Protein AF-A0A8J9SXN9-F1 (afdb_monomer_lite)

pLDDT: mean 87.2, std 10.32, range [46.62, 97.38]

InterPro domains:
  IPR000340 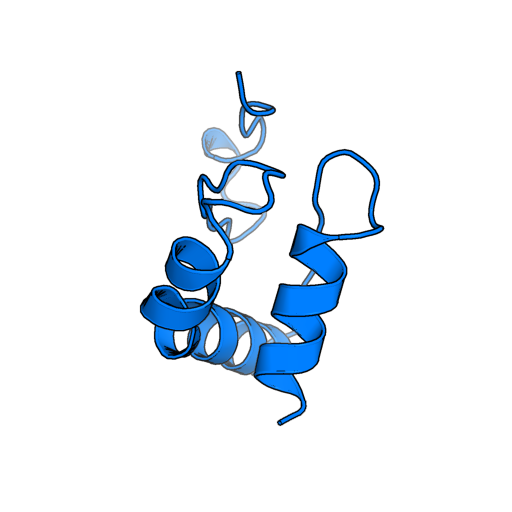Dual specificity phosphatase, catalytic domain [PF00782] (7-70)
  IPR000387 Tyrosine-specific protein phosphatases domain [PS50056] (28-70)
  IPR016130 Protein-tyrosine phosphatase, active site [PS00383] (52-62)
  IPR029021 Protein-tyrosine phosphatase-like [G3DSA:3.90.190.10] (1-70)
  IPR029021 Protein-tyrosine phosphatase-like [SSF52799] (12-70)

Sequence (70 aa):
AGVPNFFESSGRFVYKRIAVLDAPTSVSDLAERSDEIVGFIAKGLHHGSVLVHCQRGVSRST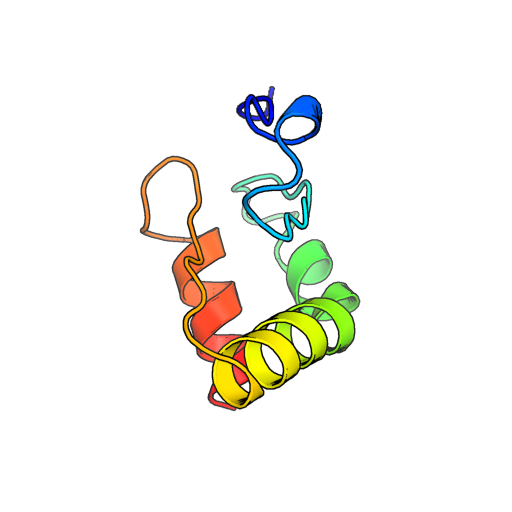TAVLLYLM

Foldseek 3Di:
DFDDDPCPVVVPDDDDDQDFDPDPVRPVSLVVCLCVLLVVQVVCVVVDHDDQDGPVRPPSSVVSVVSNVD

Structure (mmCIF, N/CA/C/O backbone):
data_AF-A0A8J9SXN9-F1
#
_entry.id   AF-A0A8J9SXN9-F1
#
loop_
_atom_site.group_PDB
_atom_site.id
_atom_site.type_symbol
_atom_site.label_atom_id
_atom_site.label_alt_id
_atom_site.label_comp_id
_atom_site.label_asym_id
_atom_site.label_entity_id
_atom_site.label_seq_id
_atom_site.pdbx_PDB_ins_code
_atom_site.Cartn_x
_atom_site.Cartn_y
_atom_site.Cartn_z
_atom_site.occupancy
_atom_site.B_iso_or_equiv
_atom_site.auth_seq_id
_atom_site.auth_comp_id
_atom_site.auth_asym_id
_atom_site.auth_atom_id
_atom_site.pdbx_PDB_model_num
ATOM 1 N N . ALA A 1 1 ? 4.684 7.189 -15.468 1.00 46.62 1 ALA A N 1
ATOM 2 C CA . ALA A 1 1 ? 3.343 7.680 -15.084 1.00 46.62 1 ALA A CA 1
ATOM 3 C C . ALA A 1 1 ? 2.721 6.697 -14.093 1.00 46.62 1 ALA A C 1
ATOM 5 O O . ALA A 1 1 ? 2.767 5.501 -14.350 1.00 46.62 1 ALA A O 1
ATOM 6 N N . GLY A 1 2 ? 2.251 7.166 -12.933 1.00 61.69 2 GLY A N 1
ATOM 7 C CA . GLY A 1 2 ? 1.564 6.330 -11.936 1.00 61.69 2 GLY A CA 1
ATOM 8 C C . GLY A 1 2 ? 0.047 6.409 -12.105 1.00 61.69 2 GLY A C 1
ATOM 9 O O . GLY A 1 2 ? -0.439 7.393 -12.656 1.00 61.69 2 GLY A O 1
ATOM 10 N N . VAL A 1 3 ? -0.693 5.402 -11.632 1.00 64.50 3 VAL A N 1
ATOM 11 C CA . VAL A 1 3 ? -2.162 5.483 -11.598 1.00 64.50 3 VAL A CA 1
ATOM 12 C C . VAL A 1 3 ? -2.577 6.575 -10.606 1.00 64.50 3 VAL A C 1
ATOM 14 O O . VAL A 1 3 ? -2.116 6.548 -9.460 1.00 64.50 3 VAL A O 1
ATOM 17 N N . PRO A 1 4 ? -3.373 7.568 -11.040 1.00 68.69 4 PRO A N 1
ATOM 18 C CA . PRO A 1 4 ? -3.859 8.621 -10.164 1.00 68.69 4 PRO A CA 1
ATOM 19 C C . PRO A 1 4 ? -4.847 8.055 -9.141 1.00 68.69 4 PRO A C 1
ATOM 21 O O . PRO A 1 4 ? -5.543 7.073 -9.396 1.00 68.69 4 PRO A O 1
ATOM 24 N N . ASN A 1 5 ? -4.889 8.677 -7.966 1.00 73.50 5 ASN A N 1
ATOM 25 C CA . ASN A 1 5 ? -5.838 8.314 -6.929 1.00 73.50 5 ASN A CA 1
ATOM 26 C C . ASN A 1 5 ? -7.171 9.027 -7.180 1.00 73.50 5 ASN A C 1
ATOM 28 O O . ASN A 1 5 ? -7.257 10.245 -7.061 1.00 73.50 5 ASN A O 1
ATOM 32 N N . PHE A 1 6 ? -8.212 8.267 -7.508 1.00 72.31 6 PHE A N 1
ATOM 33 C CA . PHE A 1 6 ? -9.548 8.806 -7.775 1.00 72.31 6 PHE A CA 1
ATOM 34 C C . PHE A 1 6 ? -10.412 8.970 -6.514 1.00 72.31 6 PHE A C 1
ATOM 36 O O . PHE A 1 6 ? -11.535 9.457 -6.609 1.00 72.31 6 PHE A O 1
ATOM 43 N N . PHE A 1 7 ? -9.918 8.571 -5.337 1.00 77.56 7 PHE A N 1
ATOM 44 C CA . PHE A 1 7 ? -10.720 8.496 -4.111 1.00 77.56 7 PHE A CA 1
ATOM 45 C C . PHE A 1 7 ? -10.382 9.561 -3.059 1.00 77.56 7 PHE A C 1
ATOM 47 O O . PHE A 1 7 ? -11.056 9.595 -2.027 1.00 77.56 7 PHE A O 1
ATOM 54 N N . GLU A 1 8 ? -9.406 10.446 -3.315 1.00 72.44 8 GLU A N 1
ATOM 55 C CA . GLU A 1 8 ? -8.948 11.487 -2.365 1.00 72.44 8 GLU A CA 1
ATOM 56 C C . GLU A 1 8 ? -10.086 12.380 -1.876 1.00 72.44 8 GLU A C 1
ATOM 58 O O . GL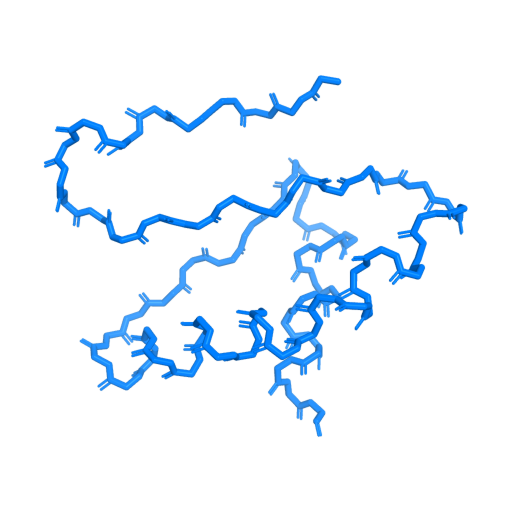U A 1 8 ? -10.167 12.695 -0.693 1.00 72.44 8 GLU A O 1
ATOM 63 N N . SER A 1 9 ? -11.003 12.736 -2.774 1.00 76.94 9 SER A N 1
ATOM 64 C CA . SER A 1 9 ? -12.116 13.645 -2.493 1.00 76.94 9 SER A CA 1
ATOM 65 C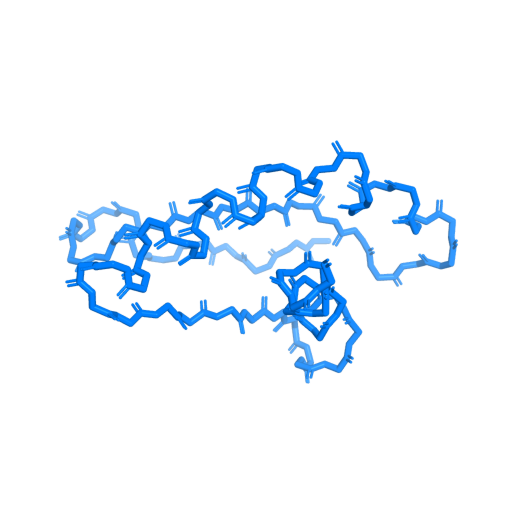 C . SER A 1 9 ? -13.289 12.994 -1.762 1.00 76.94 9 SER A C 1
ATOM 67 O O . SER A 1 9 ? -14.133 13.699 -1.218 1.00 76.94 9 SER A O 1
ATOM 69 N N . SER A 1 10 ? -13.371 11.660 -1.740 1.00 81.75 10 SER A N 1
ATOM 70 C CA . SER A 1 10 ? -14.530 10.964 -1.170 1.00 81.75 10 SER A CA 1
ATOM 71 C C . SER A 1 10 ? -14.510 10.904 0.359 1.00 81.75 10 SER A C 1
ATOM 73 O O . SER A 1 10 ? -15.554 10.686 0.966 1.00 81.75 10 SER A O 1
ATOM 75 N N . GLY A 1 11 ? -13.328 11.008 0.983 1.00 81.06 11 GLY A N 1
ATOM 76 C CA . GLY A 1 11 ? -13.132 10.822 2.428 1.00 81.06 11 GLY A CA 1
ATOM 77 C C . GLY A 1 11 ? -13.460 9.416 2.958 1.00 81.06 11 GLY A C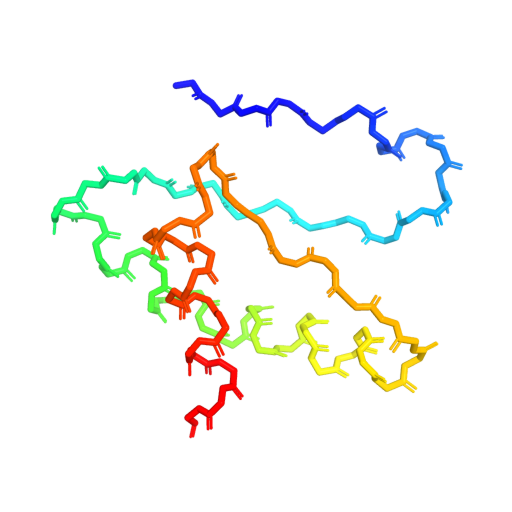 1
ATOM 78 O O . GLY A 1 11 ? -13.278 9.149 4.141 1.00 81.06 11 GLY A O 1
ATOM 79 N N . ARG A 1 12 ? -13.924 8.497 2.098 1.00 86.81 12 ARG A N 1
ATOM 80 C CA . ARG A 1 12 ? -14.366 7.143 2.478 1.00 86.81 12 ARG A CA 1
ATOM 81 C C . ARG A 1 12 ? -13.215 6.197 2.792 1.00 86.81 12 ARG A C 1
ATOM 83 O O . ARG A 1 12 ? -13.416 5.200 3.476 1.00 86.81 12 ARG A O 1
ATOM 90 N N . PHE A 1 13 ? -12.034 6.495 2.263 1.00 88.12 13 PHE A N 1
ATOM 91 C CA . PHE A 1 13 ? -10.836 5.692 2.438 1.00 88.12 13 PHE A CA 1
ATOM 92 C C . PHE A 1 13 ? -9.692 6.590 2.878 1.00 88.12 13 PHE A C 1
ATOM 94 O O . PHE A 1 13 ? -9.466 7.653 2.298 1.00 88.12 13 PHE A O 1
ATOM 101 N N . VAL A 1 14 ? -8.931 6.131 3.868 1.00 90.12 14 VAL A N 1
ATOM 102 C CA . VAL A 1 14 ? -7.620 6.711 4.142 1.00 90.12 14 VAL A CA 1
ATOM 103 C C . VAL A 1 14 ? -6.680 6.180 3.070 1.00 90.12 14 VAL A C 1
ATOM 105 O O . VAL A 1 14 ? -6.428 4.979 3.002 1.00 90.12 14 VAL A O 1
ATOM 108 N N . TYR A 1 15 ? -6.189 7.067 2.212 1.00 89.75 15 TYR A N 1
ATOM 109 C CA . TYR A 1 15 ? -5.314 6.688 1.113 1.00 89.75 15 TYR A CA 1
ATOM 110 C C . TYR A 1 15 ? -3.902 7.204 1.336 1.00 89.75 15 TYR A C 1
ATOM 112 O O . TYR A 1 15 ? -3.697 8.328 1.794 1.00 89.75 15 TYR A O 1
ATOM 120 N N . LYS A 1 16 ? -2.921 6.392 0.944 1.00 90.50 16 LYS A N 1
ATOM 121 C CA . LYS A 1 16 ? -1.518 6.773 0.965 1.00 90.50 16 LYS A CA 1
ATOM 122 C C . LYS A 1 16 ? -0.827 6.379 -0.330 1.00 90.50 16 LYS A C 1
ATOM 124 O O . LYS A 1 16 ? -0.845 5.218 -0.726 1.00 90.50 16 LYS A O 1
ATOM 129 N N . ARG A 1 17 ? -0.208 7.361 -0.991 1.00 89.06 17 ARG A N 1
ATOM 130 C CA . ARG A 1 17 ? 0.529 7.155 -2.240 1.00 89.06 17 ARG A CA 1
ATOM 131 C C . ARG A 1 17 ? 2.028 7.113 -1.977 1.00 89.06 17 ARG A C 1
ATOM 133 O O . ARG A 1 17 ? 2.596 8.109 -1.546 1.00 89.06 17 ARG A O 1
ATOM 140 N N . ILE A 1 18 ? 2.670 6.010 -2.353 1.00 89.56 18 ILE A N 1
ATOM 141 C CA . ILE A 1 18 ? 4.133 5.906 -2.408 1.00 89.56 18 ILE A CA 1
ATOM 142 C C . ILE A 1 18 ? 4.521 5.710 -3.872 1.00 89.56 18 ILE A C 1
ATOM 144 O O . ILE A 1 18 ? 4.241 4.681 -4.487 1.00 89.56 18 ILE A O 1
ATOM 148 N N . ALA A 1 19 ? 5.065 6.764 -4.477 1.00 86.81 19 ALA A N 1
ATOM 149 C CA . ALA A 1 19 ? 5.351 6.803 -5.904 1.00 86.81 19 ALA A CA 1
ATOM 150 C C . ALA A 1 19 ? 6.730 6.194 -6.198 1.00 86.81 19 ALA A C 1
ATOM 152 O O . ALA A 1 19 ? 7.711 6.921 -6.276 1.00 86.81 19 ALA A O 1
ATOM 153 N N . VAL A 1 20 ? 6.779 4.871 -6.387 1.00 86.44 20 VAL A N 1
ATOM 154 C CA . VAL A 1 20 ? 8.010 4.138 -6.736 1.00 86.44 20 VAL A CA 1
ATOM 155 C C . VAL A 1 20 ? 7.893 3.496 -8.118 1.00 86.44 20 VAL A C 1
ATOM 157 O O . VAL A 1 20 ? 6.855 2.914 -8.482 1.00 86.44 20 VAL A O 1
ATOM 160 N N . LEU A 1 21 ? 8.962 3.622 -8.906 1.00 86.38 21 LEU A N 1
ATOM 161 C CA . LEU A 1 21 ? 9.080 2.978 -10.209 1.00 86.38 21 LEU A CA 1
ATOM 162 C C . LEU A 1 21 ? 9.335 1.473 -10.037 1.00 86.38 21 LEU A C 1
ATOM 164 O O . LEU A 1 21 ? 9.930 1.029 -9.066 1.00 86.38 21 LEU A O 1
ATOM 168 N N . ASP A 1 22 ? 8.852 0.668 -10.978 1.00 87.44 22 ASP A N 1
ATOM 169 C CA . ASP A 1 22 ? 9.156 -0.767 -11.009 1.00 87.44 22 ASP A CA 1
ATOM 170 C C . ASP A 1 22 ? 10.443 -0.987 -11.810 1.00 87.44 22 ASP A C 1
ATOM 172 O O . ASP A 1 22 ? 10.396 -1.376 -12.976 1.00 87.44 22 ASP A O 1
ATOM 176 N N . ALA A 1 23 ? 11.585 -0.617 -11.233 1.00 84.56 23 ALA A N 1
ATOM 177 C CA . ALA A 1 23 ? 12.883 -0.747 -11.878 1.00 84.56 23 ALA A CA 1
ATOM 178 C C . ALA A 1 23 ? 13.918 -1.351 -10.914 1.00 84.56 23 ALA A C 1
ATOM 180 O O . ALA A 1 23 ? 13.862 -1.098 -9.711 1.00 84.56 23 ALA A O 1
ATOM 181 N N . PRO A 1 24 ? 14.910 -2.107 -11.417 1.00 77.69 24 PRO A N 1
ATOM 182 C CA . PRO A 1 24 ? 15.979 -2.656 -10.578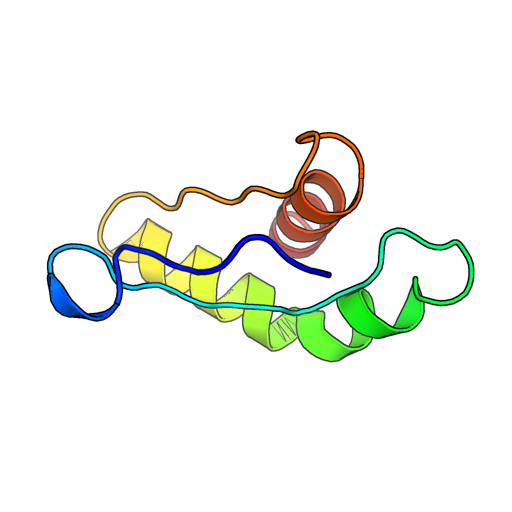 1.00 77.69 24 PRO A CA 1
ATOM 183 C C . PRO A 1 24 ? 16.800 -1.580 -9.853 1.00 77.69 24 PRO A C 1
ATOM 185 O O . PRO A 1 24 ? 17.361 -1.831 -8.795 1.00 77.69 24 PRO A O 1
ATOM 188 N N . THR A 1 25 ? 16.862 -0.370 -10.410 1.00 73.31 25 THR A N 1
ATOM 189 C CA . THR A 1 25 ? 17.579 0.773 -9.832 1.00 73.31 25 THR A CA 1
ATOM 190 C C . THR A 1 25 ? 16.825 1.461 -8.694 1.00 73.31 25 THR A C 1
ATOM 192 O O . THR A 1 25 ? 17.428 2.251 -7.984 1.00 73.31 25 THR A O 1
ATOM 195 N N . SER A 1 26 ? 15.529 1.183 -8.516 1.00 68.38 26 SER A N 1
ATOM 196 C CA . SER A 1 26 ? 14.656 1.829 -7.521 1.00 68.38 26 SER A CA 1
ATOM 197 C C . SER A 1 26 ? 14.305 0.906 -6.347 1.00 68.38 26 SER A C 1
ATOM 199 O O . SER A 1 26 ? 13.279 1.081 -5.692 1.00 68.38 26 SER A O 1
ATOM 201 N N . VAL A 1 27 ? 15.128 -0.117 -6.090 1.00 65.44 27 VAL A N 1
ATOM 202 C CA . VAL A 1 27 ? 14.947 -1.037 -4.950 1.00 65.44 27 VAL A CA 1
ATOM 203 C C . VAL A 1 27 ? 15.136 -0.300 -3.620 1.00 65.44 27 VAL A C 1
ATOM 205 O O . VAL A 1 27 ? 14.371 -0.525 -2.682 1.00 65.44 27 VAL A O 1
ATOM 208 N N . SER A 1 28 ? 16.102 0.620 -3.562 1.00 73.25 28 SER A N 1
ATOM 209 C CA . SER A 1 28 ? 16.383 1.455 -2.388 1.00 73.25 28 SER A CA 1
ATOM 210 C C . SER A 1 28 ? 15.186 2.329 -2.007 1.00 73.25 28 SER A C 1
ATOM 212 O O . SER A 1 28 ? 14.853 2.429 -0.832 1.00 73.25 28 SER A O 1
ATOM 214 N N . ASP A 1 29 ? 14.463 2.859 -2.997 1.00 81.88 29 ASP A N 1
ATOM 215 C CA . ASP A 1 29 ? 13.361 3.808 -2.798 1.00 81.88 29 ASP A CA 1
ATOM 216 C C . ASP A 1 29 ? 12.219 3.250 -1.935 1.00 81.88 29 ASP A C 1
ATOM 218 O O . ASP A 1 29 ? 11.522 4.005 -1.258 1.00 81.88 29 ASP A O 1
ATOM 222 N N . LEU A 1 30 ? 11.975 1.933 -1.977 1.00 83.56 30 LEU A N 1
ATOM 223 C CA . LEU A 1 30 ? 10.926 1.304 -1.170 1.00 83.56 30 LEU A CA 1
ATOM 224 C C . LEU A 1 30 ? 11.429 0.945 0.234 1.00 83.56 30 LEU A C 1
ATOM 226 O O . LEU A 1 30 ? 10.675 1.061 1.198 1.00 83.56 30 LEU A O 1
ATOM 230 N N . ALA A 1 31 ? 12.699 0.545 0.345 1.00 86.50 31 ALA A N 1
ATOM 231 C CA . ALA A 1 31 ? 13.341 0.237 1.619 1.00 86.50 31 ALA A CA 1
ATOM 232 C C . ALA A 1 31 ? 13.535 1.496 2.478 1.00 86.50 31 ALA A C 1
ATOM 234 O O . ALA A 1 31 ? 13.253 1.468 3.668 1.00 86.50 31 ALA A O 1
ATOM 235 N N . GLU A 1 32 ? 13.912 2.625 1.874 1.00 90.50 32 GLU A N 1
ATOM 236 C CA . GLU A 1 32 ? 14.021 3.928 2.551 1.00 90.50 32 GLU A CA 1
ATOM 237 C C . GLU A 1 32 ? 12.681 4.432 3.112 1.00 90.50 32 GLU A C 1
ATOM 239 O O . GLU A 1 32 ? 12.639 5.308 3.973 1.00 90.50 32 GLU A O 1
ATOM 244 N N . ARG A 1 33 ? 11.567 3.887 2.617 1.00 91.88 33 ARG A N 1
ATOM 245 C CA . ARG A 1 33 ? 10.201 4.238 3.020 1.00 91.88 33 ARG A CA 1
ATOM 246 C C . ARG A 1 33 ? 9.546 3.134 3.852 1.00 91.88 33 ARG A C 1
ATOM 248 O O . ARG A 1 33 ? 8.328 3.166 4.035 1.00 91.88 33 ARG A O 1
ATOM 255 N N . SER A 1 34 ? 10.326 2.173 4.349 1.00 92.44 34 SER A N 1
ATOM 256 C CA . SER A 1 34 ? 9.841 1.021 5.116 1.00 92.44 34 SER A CA 1
ATOM 257 C C . SER A 1 34 ? 8.994 1.447 6.313 1.00 92.44 34 SER A C 1
ATOM 259 O O . SER A 1 34 ? 7.832 1.063 6.381 1.00 92.44 34 SER A O 1
ATOM 261 N N . ASP A 1 35 ? 9.502 2.317 7.186 1.00 95.12 35 ASP A N 1
ATOM 262 C CA . ASP A 1 35 ? 8.787 2.776 8.387 1.00 95.12 35 ASP A CA 1
ATOM 263 C C . ASP A 1 35 ? 7.422 3.386 8.051 1.00 95.12 35 ASP A C 1
ATOM 265 O O . ASP A 1 35 ? 6.421 3.190 8.744 1.00 95.12 35 ASP A O 1
ATOM 269 N N . GLU A 1 36 ? 7.357 4.108 6.935 1.00 95.44 36 GLU A N 1
ATOM 270 C CA . GLU A 1 36 ? 6.136 4.738 6.467 1.00 95.44 36 GLU A CA 1
ATOM 271 C C . GLU A 1 36 ? 5.110 3.721 5.947 1.00 95.44 36 GLU A C 1
ATOM 273 O O . GLU A 1 36 ? 3.907 3.881 6.190 1.00 95.44 36 GLU A O 1
ATOM 278 N N . ILE A 1 37 ? 5.581 2.692 5.238 1.00 95.31 37 ILE A N 1
ATOM 279 C CA . ILE A 1 37 ? 4.774 1.568 4.747 1.00 95.31 37 ILE A CA 1
ATOM 280 C C . ILE A 1 37 ? 4.242 0.764 5.933 1.00 95.31 37 ILE A C 1
ATOM 282 O O . ILE A 1 37 ? 3.028 0.589 6.065 1.00 95.31 37 ILE A O 1
ATOM 286 N N . VAL A 1 38 ? 5.144 0.322 6.809 1.00 96.88 38 VAL A N 1
ATOM 287 C CA . VAL A 1 38 ? 4.843 -0.506 7.980 1.00 96.88 38 VAL A CA 1
ATOM 288 C C . VAL A 1 38 ? 3.878 0.227 8.900 1.00 96.88 38 VAL A C 1
ATOM 290 O O . VAL A 1 38 ? 2.841 -0.325 9.265 1.00 96.88 38 VAL A O 1
ATOM 293 N N . GLY A 1 39 ? 4.145 1.499 9.204 1.00 97.19 39 GLY A N 1
ATOM 294 C CA . GLY A 1 39 ? 3.283 2.311 10.059 1.00 97.19 39 GLY A CA 1
ATOM 295 C C . GLY A 1 39 ? 1.877 2.502 9.486 1.00 97.19 39 GLY A C 1
ATOM 296 O O . GLY A 1 39 ? 0.892 2.456 10.226 1.00 97.19 39 GLY A O 1
ATOM 297 N N . PHE A 1 40 ? 1.753 2.674 8.166 1.00 96.56 40 PHE A N 1
ATOM 298 C CA . PHE A 1 40 ? 0.446 2.782 7.519 1.00 96.56 40 PHE A CA 1
ATOM 299 C C . PHE A 1 40 ? -0.340 1.468 7.585 1.00 96.56 40 PHE A C 1
ATOM 301 O O . PHE A 1 40 ? -1.515 1.481 7.959 1.00 96.56 40 PHE A O 1
ATOM 308 N N . ILE A 1 41 ? 0.309 0.342 7.266 1.00 97.31 41 ILE A N 1
ATOM 309 C CA . ILE A 1 41 ? -0.320 -0.983 7.299 1.00 97.31 41 ILE A CA 1
ATOM 310 C C . ILE A 1 41 ? -0.726 -1.341 8.734 1.00 97.31 41 ILE A C 1
ATOM 312 O O . ILE A 1 41 ? -1.886 -1.678 8.965 1.00 97.31 41 ILE A O 1
ATOM 316 N N . ALA A 1 42 ? 0.173 -1.179 9.709 1.00 97.38 42 ALA A N 1
ATOM 317 C CA . ALA A 1 42 ? -0.097 -1.461 11.118 1.00 97.38 42 ALA A CA 1
ATOM 318 C C . ALA A 1 42 ? -1.281 -0.641 11.652 1.00 97.38 42 ALA A C 1
ATOM 320 O O . ALA A 1 42 ? -2.210 -1.190 12.248 1.00 97.38 42 ALA A O 1
ATOM 321 N N . LYS A 1 43 ? -1.297 0.674 11.391 1.00 96.88 43 LYS A N 1
ATOM 322 C CA . LYS A 1 43 ? -2.393 1.551 11.822 1.00 96.88 43 LYS A CA 1
ATOM 323 C C . LYS A 1 43 ? -3.723 1.162 11.181 1.00 96.88 43 LYS A C 1
ATOM 325 O O . LYS A 1 43 ? -4.748 1.167 11.863 1.00 96.88 43 LYS A O 1
ATOM 330 N N . GLY A 1 44 ? -3.717 0.857 9.885 1.00 96.00 44 GLY A N 1
ATOM 331 C CA . GLY A 1 44 ? -4.927 0.476 9.166 1.00 96.00 44 GLY A CA 1
ATOM 332 C C . GLY A 1 44 ? -5.478 -0.878 9.615 1.00 96.00 44 GLY A C 1
ATOM 333 O O . GLY A 1 44 ? -6.683 -0.993 9.813 1.00 96.00 44 GLY A O 1
ATOM 334 N N . LEU A 1 45 ? -4.611 -1.864 9.869 1.00 96.62 45 LEU A N 1
ATOM 335 C CA . LEU A 1 45 ? -5.009 -3.172 10.400 1.00 96.62 45 LEU A CA 1
ATOM 336 C C . LEU A 1 45 ? -5.518 -3.094 11.843 1.00 96.62 45 LEU A C 1
ATOM 338 O O . LEU A 1 45 ? -6.441 -3.817 12.198 1.00 96.62 45 LEU A O 1
ATOM 342 N N . HIS A 1 46 ? -4.996 -2.173 12.658 1.00 96.38 46 HIS A N 1
ATOM 343 C CA . HIS A 1 46 ? -5.530 -1.934 14.002 1.00 96.38 46 HIS A CA 1
ATOM 344 C C . HIS A 1 46 ? -6.992 -1.444 13.985 1.00 96.38 46 HIS A C 1
ATOM 346 O O . HIS A 1 46 ? -7.743 -1.708 14.918 1.00 96.38 46 HIS A O 1
ATOM 352 N N . HIS A 1 47 ? -7.411 -0.719 12.941 1.00 93.19 47 HIS A N 1
ATOM 353 C CA . HIS A 1 47 ? -8.751 -0.116 12.858 1.00 93.19 47 HIS A CA 1
ATOM 354 C C . HIS A 1 47 ? -9.671 -0.805 11.837 1.00 93.19 47 HIS A C 1
ATOM 356 O O . HIS A 1 47 ? -10.832 -0.419 11.709 1.00 93.19 47 HIS A O 1
ATOM 362 N N . GLY A 1 48 ? -9.176 -1.795 11.091 1.00 94.69 48 GLY A N 1
ATOM 363 C CA . GLY A 1 48 ? -9.924 -2.426 10.011 1.00 94.69 48 GLY A CA 1
ATOM 364 C C . GLY A 1 48 ? -9.036 -3.200 9.041 1.00 94.69 48 GLY A C 1
ATOM 365 O O . GLY A 1 48 ? -8.351 -4.146 9.416 1.00 94.69 48 GLY A O 1
ATOM 366 N N . SER A 1 49 ? -9.096 -2.843 7.759 1.00 95.19 49 SER A N 1
ATOM 367 C CA . SER A 1 49 ? -8.405 -3.563 6.685 1.00 95.19 49 SER A CA 1
ATOM 368 C C . SER A 1 49 ? -7.654 -2.606 5.769 1.00 95.19 49 SER A C 1
ATOM 370 O O . SER A 1 49 ? -8.072 -1.467 5.561 1.00 95.19 49 SER A O 1
ATOM 372 N N . VAL A 1 50 ? -6.549 -3.088 5.198 1.00 96.25 50 VAL A N 1
ATOM 373 C CA . VAL A 1 50 ? -5.686 -2.310 4.303 1.00 96.25 50 VAL A CA 1
ATOM 374 C C . VAL A 1 50 ? -5.569 -3.020 2.964 1.00 96.25 50 VAL A C 1
ATOM 376 O O . VAL A 1 50 ? -5.219 -4.195 2.905 1.00 96.25 50 VAL A O 1
ATOM 379 N N . LEU A 1 51 ? -5.827 -2.285 1.882 1.00 94.75 51 LEU A N 1
ATOM 380 C CA . LEU A 1 51 ? -5.552 -2.735 0.522 1.00 94.75 51 LEU A CA 1
ATOM 381 C C . LEU A 1 51 ? -4.205 -2.168 0.067 1.00 94.75 51 LEU A C 1
ATOM 383 O O . LEU A 1 51 ? -4.090 -0.978 -0.220 1.00 94.75 51 LEU A O 1
ATOM 387 N N . VAL A 1 52 ? -3.197 -3.032 -0.036 1.00 94.75 52 VAL A N 1
ATOM 388 C CA . VAL A 1 52 ? -1.897 -2.693 -0.627 1.00 94.75 52 VAL A CA 1
ATOM 389 C C . VAL A 1 52 ? -1.893 -3.160 -2.079 1.00 94.75 52 VAL A C 1
ATOM 391 O O . VAL A 1 52 ? -2.106 -4.338 -2.353 1.00 94.75 52 VAL A O 1
ATOM 394 N N . HIS A 1 53 ? -1.647 -2.253 -3.026 1.00 92.62 53 HIS A N 1
ATOM 395 C CA . HIS A 1 53 ? -1.639 -2.598 -4.447 1.00 92.62 53 HIS A CA 1
ATOM 396 C C . HIS A 1 53 ? -0.542 -1.864 -5.227 1.00 92.62 53 HIS A C 1
ATOM 398 O O . HIS A 1 53 ? 0.012 -0.856 -4.796 1.00 92.62 53 HIS A O 1
ATOM 404 N N . CYS A 1 54 ? -0.220 -2.392 -6.406 1.00 90.12 54 CYS A N 1
ATOM 405 C CA . CYS A 1 54 ? 0.580 -1.709 -7.420 1.00 90.12 54 CYS A CA 1
ATOM 406 C C . CYS A 1 54 ? -0.071 -1.926 -8.795 1.00 90.12 54 CYS A C 1
ATOM 408 O O . CYS A 1 54 ? -1.209 -2.382 -8.864 1.00 90.12 54 CYS A O 1
ATOM 410 N N . GLN A 1 55 ? 0.618 -1.598 -9.893 1.00 87.75 55 GLN A N 1
ATOM 411 C CA . GLN A 1 55 ? 0.043 -1.744 -11.241 1.00 87.75 55 GLN A CA 1
ATOM 412 C C . GLN A 1 55 ? -0.338 -3.188 -11.585 1.00 87.75 55 GLN A C 1
ATOM 414 O O . GLN A 1 55 ? -1.386 -3.419 -12.170 1.00 87.75 55 GLN A O 1
ATOM 419 N N . ARG A 1 56 ? 0.531 -4.148 -11.246 1.00 89.62 56 ARG A N 1
ATOM 420 C CA . ARG A 1 56 ? 0.358 -5.568 -11.599 1.00 89.62 56 ARG A CA 1
ATOM 421 C C . ARG A 1 56 ? 0.111 -6.481 -10.400 1.00 89.62 56 ARG A C 1
ATOM 423 O O . ARG A 1 56 ? -0.199 -7.643 -10.600 1.00 89.62 56 ARG A O 1
ATOM 430 N N . GLY A 1 57 ? 0.291 -5.986 -9.176 1.00 89.31 57 GLY A N 1
ATOM 431 C CA . GLY A 1 57 ? 0.171 -6.803 -7.965 1.00 89.31 57 GLY A CA 1
ATOM 432 C C . GLY A 1 57 ? 1.308 -7.814 -7.748 1.00 89.31 57 GLY A C 1
ATOM 433 O O . GLY A 1 57 ? 1.101 -8.775 -7.026 1.00 89.31 57 GLY A O 1
ATOM 434 N N . VAL A 1 58 ? 2.478 -7.636 -8.381 1.00 90.06 58 VAL A N 1
ATOM 435 C CA . VAL A 1 58 ? 3.552 -8.660 -8.402 1.00 90.06 58 VAL A CA 1
ATOM 436 C C . VAL A 1 58 ? 4.818 -8.225 -7.659 1.00 90.06 58 VAL A C 1
ATOM 438 O O . VAL A 1 58 ? 5.337 -8.983 -6.851 1.00 90.06 58 VAL A O 1
ATOM 441 N N . SER A 1 59 ? 5.313 -7.015 -7.932 1.00 90.75 59 SER A N 1
ATOM 442 C CA . SER A 1 59 ? 6.612 -6.524 -7.444 1.00 90.75 59 SER A CA 1
ATOM 443 C C . SER A 1 59 ? 6.424 -5.617 -6.218 1.00 90.75 59 SER A C 1
ATOM 445 O O . SER A 1 59 ? 6.318 -6.099 -5.095 1.00 90.75 59 SER A O 1
ATOM 447 N N . ARG A 1 60 ? 6.245 -4.306 -6.425 1.00 91.62 60 ARG A N 1
ATOM 448 C CA . ARG A 1 60 ? 6.175 -3.277 -5.364 1.00 91.62 60 ARG A CA 1
ATOM 449 C C . ARG A 1 60 ? 5.172 -3.550 -4.241 1.00 91.62 60 ARG A C 1
ATOM 451 O O . ARG A 1 60 ? 5.495 -3.338 -3.079 1.00 91.62 60 ARG A O 1
ATOM 458 N N . SER A 1 61 ? 3.954 -3.987 -4.570 1.00 93.44 61 SER A N 1
ATOM 459 C CA . SER A 1 61 ? 2.936 -4.275 -3.547 1.00 93.44 61 SER A CA 1
ATOM 460 C C . SER A 1 61 ? 3.324 -5.462 -2.678 1.00 93.44 61 SER A C 1
ATOM 462 O O . SER A 1 61 ? 3.140 -5.410 -1.470 1.00 93.44 61 SER A O 1
ATOM 464 N N . THR A 1 62 ? 3.893 -6.503 -3.285 1.00 93.94 62 THR A N 1
ATOM 465 C CA . THR A 1 62 ? 4.376 -7.685 -2.570 1.00 93.94 62 THR A CA 1
ATOM 466 C C . THR A 1 62 ? 5.543 -7.310 -1.671 1.00 93.94 62 THR A C 1
ATOM 468 O O . THR A 1 62 ? 5.522 -7.641 -0.493 1.00 93.94 62 THR A O 1
ATOM 471 N N . THR A 1 63 ? 6.508 -6.537 -2.177 1.00 93.31 63 THR A N 1
ATOM 472 C CA . THR A 1 63 ? 7.630 -6.042 -1.369 1.00 93.31 63 THR A CA 1
ATOM 473 C C . THR A 1 63 ? 7.152 -5.199 -0.186 1.00 93.31 63 THR A C 1
ATOM 475 O O . THR A 1 63 ? 7.645 -5.383 0.917 1.00 93.31 63 THR A O 1
ATOM 478 N N . ALA A 1 64 ? 6.155 -4.328 -0.370 1.00 94.00 64 ALA A N 1
ATOM 479 C CA . ALA A 1 64 ? 5.579 -3.542 0.724 1.00 94.00 64 ALA A CA 1
ATOM 480 C C . ALA A 1 64 ? 4.918 -4.416 1.808 1.00 94.00 64 ALA A C 1
ATOM 482 O O . ALA A 1 64 ? 5.053 -4.126 2.993 1.00 94.00 64 ALA A O 1
ATOM 483 N N . VAL A 1 65 ? 4.233 -5.496 1.416 1.00 95.69 65 VAL A N 1
ATOM 484 C CA . VAL A 1 65 ? 3.672 -6.466 2.371 1.00 95.69 65 VAL A CA 1
ATOM 485 C C . VAL A 1 65 ? 4.785 -7.240 3.077 1.00 95.69 65 VAL A C 1
ATOM 487 O O . VAL A 1 65 ? 4.712 -7.427 4.285 1.00 95.69 65 VAL A O 1
ATOM 490 N N . LEU A 1 66 ? 5.837 -7.644 2.361 1.00 95.12 66 LEU A N 1
ATOM 491 C CA . LEU A 1 66 ? 6.992 -8.317 2.961 1.00 95.12 66 LEU A CA 1
ATOM 492 C C . LEU A 1 66 ? 7.712 -7.424 3.979 1.00 95.12 66 LEU A C 1
ATOM 494 O O . LEU A 1 66 ? 8.030 -7.904 5.058 1.00 95.12 66 LEU A O 1
ATOM 498 N N . LEU A 1 67 ? 7.889 -6.132 3.681 1.00 94.12 67 LEU A N 1
ATOM 499 C CA . LEU A 1 67 ? 8.448 -5.150 4.621 1.00 94.12 67 LEU A CA 1
ATOM 500 C C . LEU A 1 67 ? 7.626 -5.023 5.910 1.00 94.12 67 LEU A C 1
ATOM 502 O O . LEU A 1 67 ? 8.179 -4.674 6.938 1.00 94.12 67 LEU A O 1
ATOM 506 N N . TYR A 1 68 ? 6.317 -5.277 5.855 1.00 95.62 68 TYR A N 1
ATOM 507 C CA . TYR A 1 68 ? 5.454 -5.283 7.037 1.00 95.62 68 TYR A CA 1
ATOM 508 C C . TYR A 1 68 ? 5.527 -6.584 7.844 1.00 95.62 68 TYR A C 1
ATOM 510 O O . TYR A 1 68 ? 5.262 -6.571 9.042 1.00 95.62 68 TYR A O 1
ATOM 518 N N . LEU A 1 69 ? 5.847 -7.707 7.198 1.00 95.19 69 LEU A N 1
ATOM 519 C CA . LEU A 1 69 ? 5.923 -9.013 7.856 1.00 95.19 69 LEU A CA 1
ATOM 520 C C . LEU A 1 69 ? 7.287 -9.300 8.501 1.00 95.19 69 LEU A C 1
ATOM 522 O O . LEU A 1 69 ? 7.362 -10.207 9.330 1.00 95.19 69 LEU A O 1
ATOM 526 N N . MET A 1 70 ? 8.340 -8.593 8.081 1.00 88.50 70 MET A N 1
ATOM 527 C CA . MET A 1 70 ? 9.704 -8.683 8.624 1.00 88.50 70 MET A CA 1
ATOM 528 C C . MET A 1 70 ? 9.907 -7.715 9.784 1.00 88.50 70 MET A C 1
ATOM 530 O O . MET A 1 70 ? 10.545 -8.145 10.770 1.00 88.50 70 MET A O 1
#

Organism: Phaeodactylum tricornutum (NCBI:txid2850)

Radius of gyration: 12.31 Å; chains: 1; bounding box: 32×23×29 Å

Secondary structure (DSSP, 8-state):
-PPP-S-GGG-SS--------SSGGGHHHHHTTHHHHHHHHHHHHHHS------SSSSSHHHHHHHHHH-